Protein AF-A0A4S4H680-F1 (afdb_monomer)

Foldseek 3Di:
DPVLLVVLVVVLCLCVDPVNPDPDQKDKDFFFPDPVRVVSCVVNVKDFPDPDPVRVCVVVVHDPPDDPGTTIIMHGSVVDDD

Mean predicted aligned error: 3.74 Å

Radius of gyration: 14.48 Å; Cα contacts (8 Å, |Δi|>4): 88; chains: 1; bounding box: 29×29×40 Å

Nearest PDB structures (foldseek):
  2rij-assembly1_A  TM=2.524E-01  e=8.497E+00  Campylobacter jejuni
  1yz1-assembly4_D  TM=3.134E-01  e=9.701E+00  Homo sapiens

Structure (mmCIF, N/CA/C/O backbone):
data_AF-A0A4S4H680-F1
#
_entry.id   AF-A0A4S4H680-F1
#
loop_
_atom_site.group_PDB
_atom_site.id
_atom_site.type_symbol
_atom_site.label_atom_id
_atom_site.label_alt_id
_atom_site.label_comp_id
_atom_site.label_asym_id
_atom_site.label_entity_id
_atom_site.label_seq_id
_atom_site.pdbx_PDB_ins_code
_atom_site.Cartn_x
_atom_site.Cartn_y
_atom_site.Cartn_z
_atom_site.occupancy
_atom_site.B_iso_or_equiv
_atom_site.auth_seq_id
_atom_site.auth_comp_id
_atom_site.auth_asym_id
_atom_site.auth_atom_id
_atom_site.pdbx_PDB_model_num
ATOM 1 N N . MET A 1 1 ? -5.847 -18.187 -12.770 1.00 60.50 1 MET A N 1
ATOM 2 C CA . MET A 1 1 ? -5.114 -17.076 -13.424 1.00 60.50 1 MET A CA 1
ATOM 3 C C . MET A 1 1 ? -4.922 -15.957 -12.404 1.00 60.50 1 MET A C 1
ATOM 5 O O . MET A 1 1 ? -5.891 -15.593 -11.757 1.00 60.50 1 MET A O 1
ATOM 9 N N . ASN A 1 2 ? -3.702 -15.446 -12.213 1.00 88.81 2 ASN A N 1
ATOM 10 C CA . ASN A 1 2 ? 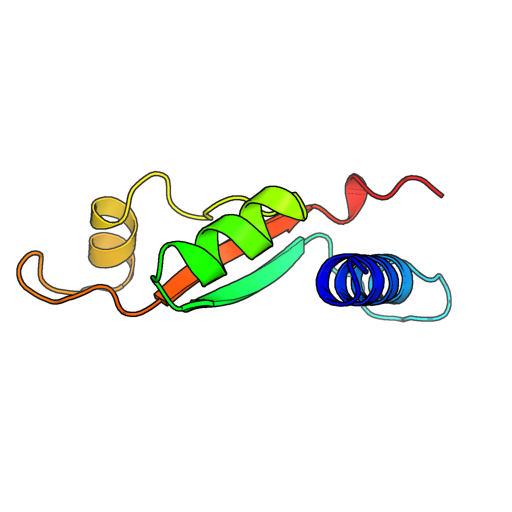-3.373 -14.424 -11.201 1.00 88.81 2 ASN A CA 1
ATOM 11 C C . ASN A 1 2 ? -3.496 -12.992 -11.765 1.00 88.81 2 ASN A C 1
ATOM 13 O O . ASN A 1 2 ? -2.555 -12.209 -11.671 1.00 88.81 2 ASN A O 1
ATOM 17 N N . ILE A 1 3 ? -4.642 -12.658 -12.371 1.00 95.50 3 ILE A N 1
ATOM 18 C CA . ILE A 1 3 ? -4.837 -11.390 -13.108 1.00 95.50 3 ILE A CA 1
ATOM 19 C C . ILE A 1 3 ? -4.559 -10.167 -12.223 1.00 95.50 3 ILE A C 1
ATOM 21 O O . ILE A 1 3 ? -3.906 -9.232 -12.668 1.00 95.50 3 ILE A O 1
ATOM 25 N N . GLY A 1 4 ? -4.984 -10.189 -10.954 1.00 95.50 4 GLY A N 1
ATOM 26 C CA . GLY A 1 4 ? -4.719 -9.083 -10.027 1.00 95.50 4 GLY A CA 1
ATOM 27 C C . GLY A 1 4 ? -3.223 -8.831 -9.804 1.00 95.50 4 GLY A C 1
ATOM 28 O O . GLY A 1 4 ? -2.774 -7.696 -9.880 1.00 95.50 4 GLY A O 1
ATOM 29 N N . THR A 1 5 ? -2.429 -9.888 -9.606 1.00 96.75 5 THR A N 1
ATOM 30 C CA . THR A 1 5 ? -0.969 -9.751 -9.464 1.00 96.75 5 THR A CA 1
ATOM 31 C C . THR A 1 5 ? -0.327 -9.237 -10.749 1.00 96.75 5 THR A C 1
ATOM 33 O O . THR A 1 5 ? 0.465 -8.307 -10.692 1.00 96.75 5 THR A O 1
ATOM 36 N N . GLN A 1 6 ? -0.737 -9.760 -11.909 1.00 96.56 6 GLN A N 1
ATOM 37 C CA . GLN A 1 6 ? -0.240 -9.278 -13.204 1.00 96.56 6 GLN A CA 1
ATOM 38 C C . GLN A 1 6 ? -0.537 -7.787 -13.411 1.00 96.56 6 GLN A C 1
ATOM 40 O O . GLN A 1 6 ? 0.340 -7.040 -13.833 1.00 96.56 6 GLN A O 1
ATOM 45 N N . LEU A 1 7 ? -1.750 -7.340 -13.069 1.00 96.19 7 LEU A N 1
ATOM 46 C CA . LEU A 1 7 ? -2.119 -5.926 -13.114 1.00 96.19 7 LEU A CA 1
ATOM 47 C C . LEU A 1 7 ? -1.239 -5.087 -12.178 1.00 96.19 7 LEU A C 1
ATOM 49 O O . LEU A 1 7 ? -0.751 -4.033 -12.575 1.00 96.19 7 LEU A O 1
ATOM 53 N N . MET A 1 8 ? -1.022 -5.551 -10.947 1.00 96.62 8 MET A N 1
ATOM 54 C CA . MET A 1 8 ? -0.196 -4.840 -9.973 1.00 96.62 8 MET A CA 1
ATOM 55 C C . MET A 1 8 ? 1.263 -4.713 -10.427 1.00 96.62 8 MET A C 1
ATOM 57 O O . MET A 1 8 ? 1.881 -3.673 -10.210 1.00 96.62 8 MET A O 1
ATOM 61 N N . ASP A 1 9 ? 1.808 -5.734 -11.085 1.00 95.06 9 ASP A N 1
ATOM 62 C CA . ASP A 1 9 ? 3.158 -5.682 -11.646 1.00 95.06 9 ASP A CA 1
ATOM 63 C C . ASP A 1 9 ? 3.246 -4.677 -12.797 1.00 95.06 9 ASP A C 1
ATOM 65 O O . ASP A 1 9 ? 4.147 -3.840 -12.797 1.00 95.06 9 ASP A O 1
ATOM 69 N N . VAL A 1 10 ? 2.265 -4.658 -13.706 1.00 94.19 10 VAL A N 1
A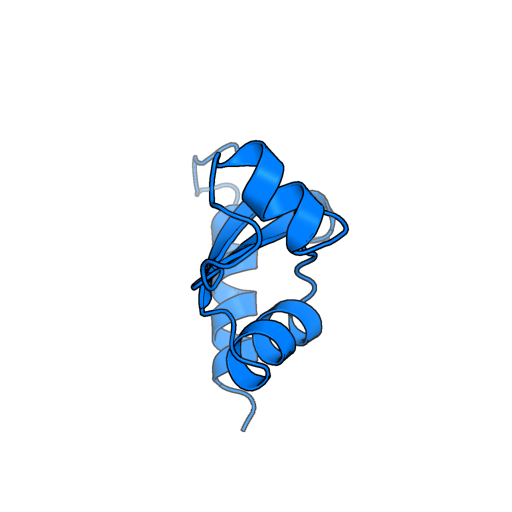TOM 70 C CA . VAL A 1 10 ? 2.183 -3.632 -14.761 1.00 94.19 10 VAL A CA 1
ATOM 71 C C . VAL A 1 10 ? 2.164 -2.221 -14.167 1.00 94.19 10 VAL A C 1
ATOM 73 O O . VAL A 1 10 ? 2.887 -1.355 -14.651 1.00 94.19 10 VAL A O 1
ATOM 76 N N . LEU A 1 11 ? 1.396 -1.985 -13.097 1.00 93.50 11 LEU A N 1
ATOM 77 C CA . LEU A 1 11 ?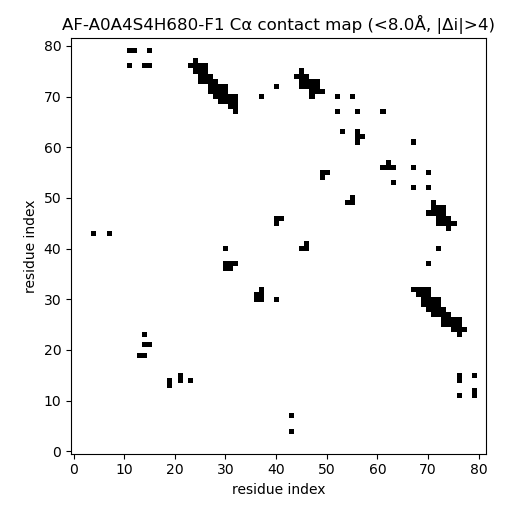 1.364 -0.681 -12.428 1.00 93.50 11 LEU A CA 1
ATOM 78 C C . LEU A 1 11 ? 2.732 -0.305 -11.840 1.00 93.50 11 LEU A C 1
ATOM 80 O O . LEU A 1 11 ? 3.200 0.806 -12.072 1.00 93.50 11 LEU A O 1
ATOM 84 N N . LYS A 1 12 ? 3.399 -1.225 -11.131 1.00 92.94 12 LYS A N 1
ATOM 85 C CA . LYS A 1 12 ? 4.744 -0.996 -10.568 1.00 92.94 12 LYS A CA 1
ATOM 86 C C . LYS A 1 12 ? 5.759 -0.624 -11.643 1.00 92.94 12 LYS A C 1
ATOM 88 O O . LYS A 1 12 ? 6.471 0.360 -11.473 1.00 92.94 12 LYS A O 1
ATOM 93 N N . TYR A 1 13 ? 5.808 -1.393 -12.734 1.00 91.75 13 TYR A N 1
ATOM 94 C CA . TYR A 1 13 ? 6.707 -1.120 -13.856 1.00 91.75 13 TYR A CA 1
ATOM 95 C C . TYR A 1 13 ? 6.382 0.212 -14.519 1.00 91.75 13 TYR A C 1
ATOM 97 O O . TYR A 1 13 ? 7.287 0.979 -14.827 1.00 91.75 13 TYR A O 1
ATOM 105 N N . TRP A 1 14 ? 5.096 0.529 -14.669 1.00 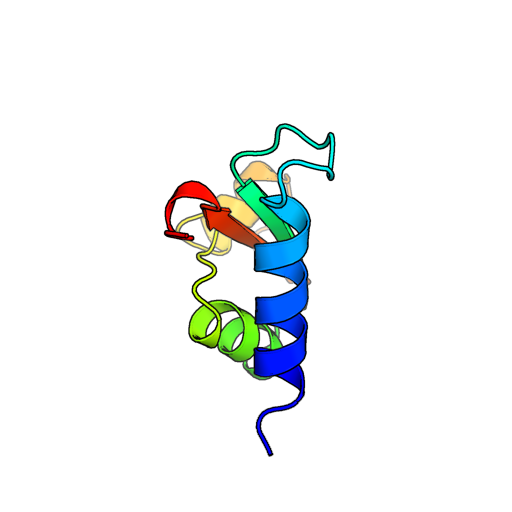89.88 14 TRP A N 1
ATOM 106 C CA . TRP A 1 14 ? 4.687 1.804 -15.237 1.00 89.88 14 TRP A CA 1
ATOM 107 C C . TRP A 1 14 ? 5.150 2.996 -14.391 1.00 89.88 14 TRP A C 1
ATOM 109 O O . TRP A 1 14 ? 5.567 3.999 -14.961 1.00 89.88 14 TRP A O 1
ATOM 119 N N . PHE A 1 15 ? 5.132 2.907 -13.057 1.00 88.81 15 PHE A N 1
ATOM 120 C CA . PHE A 1 15 ? 5.618 3.988 -12.185 1.00 88.81 15 PHE A CA 1
ATOM 121 C C . PHE A 1 15 ? 7.132 4.223 -12.248 1.00 88.81 15 PHE A C 1
ATOM 123 O O . PHE A 1 15 ? 7.561 5.332 -11.946 1.00 88.81 15 PHE A O 1
ATOM 130 N N . VAL A 1 16 ? 7.930 3.218 -12.619 1.00 88.31 16 VAL A N 1
ATOM 131 C CA . VAL A 1 16 ? 9.397 3.347 -12.727 1.00 88.31 16 VAL A CA 1
ATOM 132 C C . VAL A 1 16 ? 9.891 3.518 -14.164 1.00 88.31 16 VAL A C 1
ATOM 134 O O . VAL A 1 16 ? 11.095 3.639 -14.374 1.00 88.31 16 VAL A O 1
ATOM 137 N N . ASP A 1 17 ? 8.987 3.512 -15.146 1.00 88.31 17 ASP A N 1
ATOM 138 C CA . ASP A 1 17 ? 9.331 3.727 -16.551 1.00 88.31 17 ASP A CA 1
ATOM 139 C C . ASP A 1 17 ? 9.959 5.112 -16.746 1.00 88.31 17 ASP A C 1
ATOM 141 O O . ASP A 1 17 ? 9.440 6.115 -16.257 1.00 88.31 17 ASP A O 1
ATOM 145 N N . GLU A 1 18 ? 11.055 5.183 -17.501 1.00 81.31 18 GLU A N 1
ATOM 146 C CA . GLU A 1 18 ? 11.805 6.427 -17.722 1.00 81.31 18 GLU A CA 1
ATOM 147 C C . GLU A 1 18 ? 10.972 7.523 -18.412 1.00 81.31 18 GLU A C 1
ATOM 149 O O . GLU A 1 18 ? 11.245 8.715 -18.250 1.00 81.31 18 GLU A O 1
ATOM 154 N N . ASN A 1 19 ? 9.928 7.144 -19.159 1.00 81.88 19 ASN A N 1
ATOM 155 C CA . ASN A 1 19 ? 9.005 8.085 -19.791 1.00 81.88 19 ASN A CA 1
ATOM 156 C C . ASN A 1 19 ? 7.887 8.533 -18.841 1.00 81.88 19 ASN A C 1
ATOM 158 O O . ASN A 1 19 ? 7.205 9.528 -19.119 1.00 81.88 19 ASN A O 1
ATOM 162 N N . ASN A 1 20 ? 7.688 7.838 -17.717 1.00 73.69 20 ASN A N 1
ATOM 163 C CA . ASN A 1 20 ? 6.769 8.262 -16.676 1.00 73.69 20 ASN A CA 1
ATOM 164 C C . ASN A 1 20 ? 7.471 9.262 -15.746 1.00 73.69 20 ASN A C 1
ATOM 166 O O . ASN A 1 20 ? 8.272 8.915 -14.887 1.00 73.69 20 ASN A O 1
ATOM 170 N N . LYS A 1 21 ? 7.149 10.550 -15.903 1.00 64.50 21 LYS A N 1
ATOM 171 C CA . LYS A 1 21 ? 7.794 11.660 -15.170 1.00 64.50 21 LYS A CA 1
ATOM 172 C C . LYS A 1 21 ? 7.449 11.724 -13.672 1.00 64.50 21 LYS A C 1
ATOM 174 O O . LYS A 1 21 ? 7.768 12.717 -13.015 1.00 64.50 21 LYS A O 1
ATOM 179 N N . ALA A 1 22 ? 6.770 10.720 -13.126 1.00 64.69 22 ALA A N 1
ATOM 180 C CA . ALA A 1 22 ? 6.445 10.656 -11.712 1.00 64.69 22 ALA A CA 1
ATOM 181 C C . ALA A 1 22 ? 7.680 10.219 -10.908 1.00 64.69 22 ALA A C 1
ATOM 183 O O . ALA A 1 22 ? 7.978 9.040 -10.776 1.00 64.69 22 ALA A O 1
ATOM 184 N N . ALA A 1 23 ? 8.400 11.181 -10.331 1.00 65.81 23 ALA A N 1
ATOM 185 C CA . ALA A 1 23 ? 9.483 10.897 -9.395 1.00 65.81 23 ALA A CA 1
ATOM 186 C C . ALA A 1 23 ? 8.915 10.479 -8.024 1.00 65.81 23 ALA A C 1
ATOM 188 O O . ALA A 1 23 ? 8.883 11.276 -7.084 1.00 65.81 23 ALA A O 1
ATOM 189 N N . CYS A 1 24 ? 8.439 9.239 -7.896 1.00 84.31 24 CYS A N 1
ATOM 190 C CA . CYS A 1 24 ? 7.997 8.677 -6.621 1.00 84.31 24 CYS A CA 1
ATOM 191 C C . CYS A 1 24 ? 8.822 7.441 -6.240 1.00 84.31 24 CYS A C 1
ATOM 193 O O . CYS A 1 24 ? 9.112 6.571 -7.052 1.00 84.31 24 CYS A O 1
ATOM 195 N N . ARG A 1 25 ? 9.220 7.364 -4.964 1.00 90.88 25 ARG A N 1
ATOM 196 C CA . ARG A 1 25 ? 9.896 6.180 -4.410 1.00 90.88 25 ARG A CA 1
ATOM 197 C C . ARG A 1 25 ? 8.907 5.135 -3.903 1.00 90.88 25 ARG A C 1
ATOM 199 O O . ARG A 1 25 ? 9.216 3.951 -3.897 1.00 90.88 25 ARG A O 1
ATOM 206 N N . TYR A 1 26 ? 7.738 5.567 -3.450 1.00 94.81 26 TYR A N 1
ATOM 207 C CA . TYR A 1 26 ? 6.759 4.687 -2.835 1.00 94.81 26 TYR A CA 1
ATOM 208 C C . TYR A 1 26 ? 5.429 4.791 -3.568 1.00 94.81 26 TYR A C 1
ATOM 210 O O . TYR A 1 26 ? 4.964 5.895 -3.845 1.00 94.81 26 TYR A O 1
ATOM 218 N N . MET A 1 27 ? 4.796 3.649 -3.819 1.00 94.94 27 MET A N 1
ATOM 219 C CA . MET A 1 27 ? 3.354 3.612 -4.050 1.00 94.94 27 MET A CA 1
ATOM 220 C C . MET A 1 27 ? 2.668 3.459 -2.706 1.00 94.94 27 MET A C 1
ATOM 222 O O . MET A 1 27 ? 3.043 2.571 -1.941 1.00 94.94 27 MET A O 1
ATOM 226 N N . LEU A 1 28 ? 1.664 4.285 -2.435 1.00 96.88 28 LEU A N 1
ATOM 227 C CA . LEU A 1 28 ? 0.801 4.140 -1.271 1.00 96.88 28 LEU A CA 1
ATOM 228 C C . LEU A 1 28 ? -0.592 3.721 -1.728 1.00 96.88 28 LEU A C 1
ATOM 230 O O . LEU A 1 28 ? -1.069 4.161 -2.773 1.00 96.88 28 LEU A O 1
ATOM 234 N N . VAL A 1 29 ? -1.237 2.880 -0.930 1.00 97.75 29 VAL A N 1
ATOM 235 C CA . VAL A 1 29 ? -2.630 2.482 -1.113 1.00 97.75 29 VAL A CA 1
ATOM 236 C C . VAL A 1 29 ? -3.378 2.649 0.196 1.00 97.75 29 VAL A C 1
ATOM 238 O O . VAL A 1 29 ? -2.838 2.376 1.268 1.00 97.75 29 VAL A O 1
ATOM 241 N N . ASP A 1 30 ? -4.630 3.066 0.077 1.00 97.81 30 ASP A N 1
ATOM 242 C CA . ASP A 1 30 ? -5.613 2.988 1.145 1.00 97.81 30 ASP A CA 1
ATOM 243 C C . ASP A 1 30 ? -6.411 1.691 0.948 1.00 97.81 30 ASP A C 1
ATOM 245 O O . ASP A 1 30 ? -7.301 1.595 0.099 1.00 97.81 30 ASP A O 1
ATOM 249 N N . ALA A 1 31 ? -5.982 0.625 1.620 1.00 98.19 31 ALA A N 1
ATOM 250 C CA . ALA A 1 31 ? -6.502 -0.720 1.416 1.00 98.19 31 ALA A CA 1
ATOM 251 C C . ALA A 1 31 ? -7.656 -0.995 2.379 1.00 98.19 31 ALA A C 1
ATOM 253 O O . ALA A 1 31 ? -7.475 -0.854 3.581 1.00 98.19 31 ALA A O 1
ATOM 254 N N . TYR A 1 32 ? -8.816 -1.459 1.901 1.00 98.38 32 TYR A N 1
ATOM 255 C CA . TYR A 1 32 ? -9.883 -1.908 2.804 1.00 98.38 32 TYR A CA 1
ATOM 256 C C . TYR A 1 32 ? -9.346 -2.893 3.843 1.00 98.38 32 TYR A C 1
ATOM 258 O O . TYR A 1 32 ? -8.642 -3.844 3.491 1.00 98.38 32 TYR A O 1
ATOM 266 N N . ASN A 1 33 ? -9.708 -2.680 5.108 1.00 97.88 33 ASN A N 1
ATOM 267 C CA . ASN A 1 33 ? -9.245 -3.504 6.215 1.00 97.88 33 ASN A CA 1
ATOM 268 C C . ASN A 1 33 ? -10.046 -4.811 6.294 1.00 97.88 33 ASN A C 1
ATOM 270 O O . ASN A 1 33 ? -10.825 -5.054 7.212 1.00 97.88 33 ASN A O 1
ATOM 274 N N . THR A 1 34 ? -9.906 -5.624 5.251 1.00 98.19 34 THR A N 1
ATOM 275 C CA . THR A 1 34 ? -10.422 -6.988 5.184 1.00 98.19 34 THR A CA 1
ATOM 276 C C . THR A 1 34 ? -9.262 -7.928 4.906 1.00 98.19 34 THR A C 1
ATOM 278 O O . THR A 1 34 ? -8.351 -7.581 4.147 1.00 98.19 34 THR A O 1
ATOM 281 N N . ASP A 1 35 ? -9.322 -9.142 5.452 1.00 97.62 35 ASP A N 1
ATOM 282 C CA . ASP A 1 35 ? -8.258 -10.138 5.287 1.00 97.62 35 ASP A CA 1
ATOM 283 C C . ASP A 1 35 ? -7.907 -10.371 3.816 1.00 97.62 35 ASP A C 1
ATOM 285 O O . ASP A 1 35 ? -6.736 -10.441 3.449 1.00 97.62 35 ASP A O 1
ATOM 289 N N . SER A 1 36 ? -8.918 -10.430 2.945 1.00 97.38 36 SER A N 1
ATOM 290 C CA . SER A 1 36 ? -8.726 -10.672 1.513 1.00 97.38 36 SER A CA 1
ATOM 291 C C . SER A 1 36 ? -7.953 -9.548 0.810 1.00 97.38 36 SER A C 1
ATOM 293 O O . SER A 1 36 ? -7.039 -9.815 0.026 1.00 97.38 36 SER A O 1
ATOM 295 N N . THR A 1 37 ? -8.280 -8.288 1.111 1.00 98.06 37 THR A N 1
ATOM 296 C CA . THR A 1 37 ? -7.639 -7.114 0.510 1.00 98.06 37 THR A CA 1
ATOM 297 C C . THR A 1 37 ? -6.226 -6.930 1.050 1.00 98.06 37 THR A C 1
ATOM 299 O O . THR A 1 37 ? -5.289 -6.746 0.272 1.00 98.06 37 THR A O 1
ATOM 302 N N . VAL A 1 38 ? -6.045 -7.046 2.367 1.00 98.00 38 VAL A N 1
ATOM 303 C CA . VAL A 1 38 ? -4.727 -6.943 3.004 1.00 98.00 38 VAL A CA 1
ATOM 304 C C . VAL A 1 38 ? -3.812 -8.065 2.507 1.00 98.00 38 VAL A C 1
ATOM 306 O O . VAL A 1 38 ? -2.683 -7.800 2.092 1.00 98.00 38 VAL A O 1
ATOM 309 N N . HIS A 1 39 ? -4.309 -9.306 2.439 1.00 97.56 39 HIS A N 1
ATOM 310 C CA . HIS A 1 39 ? -3.555 -10.435 1.894 1.00 97.56 39 HIS A CA 1
ATOM 311 C C . HIS A 1 39 ? -3.128 -10.199 0.442 1.00 97.56 39 HIS A C 1
ATOM 313 O O . HIS A 1 39 ? -1.988 -10.496 0.084 1.00 97.56 39 HIS A O 1
ATOM 319 N N . TYR A 1 40 ? -4.004 -9.633 -0.395 1.00 97.88 40 TYR A N 1
ATOM 320 C CA . TYR A 1 40 ? -3.660 -9.281 -1.771 1.00 97.88 40 TYR A CA 1
ATOM 321 C C . TYR A 1 40 ? -2.474 -8.310 -1.834 1.00 97.88 40 TYR A C 1
ATOM 323 O O . TYR A 1 40 ? -1.517 -8.566 -2.564 1.00 97.88 40 TYR A O 1
ATOM 331 N N . TYR A 1 41 ? -2.487 -7.224 -1.063 1.00 98.38 41 TYR A N 1
ATOM 332 C CA . TYR A 1 41 ? -1.390 -6.255 -1.079 1.00 98.38 41 TYR A CA 1
ATOM 333 C C . TYR A 1 41 ? -0.088 -6.843 -0.519 1.00 98.38 41 TYR A C 1
ATOM 335 O O . TYR A 1 41 ? 0.962 -6.680 -1.145 1.00 98.38 41 TYR A O 1
ATOM 343 N N . ILE A 1 42 ? -0.153 -7.614 0.573 1.00 98.06 42 ILE A N 1
ATOM 344 C CA . ILE A 1 42 ? 1.010 -8.326 1.137 1.00 98.06 42 ILE A CA 1
ATOM 345 C C . ILE A 1 42 ? 1.608 -9.292 0.109 1.00 98.06 42 ILE A C 1
ATOM 347 O O . ILE A 1 42 ? 2.817 -9.277 -0.123 1.00 98.06 42 ILE A O 1
ATOM 351 N N . LYS A 1 43 ? 0.769 -10.092 -0.562 1.00 97.56 43 LYS A N 1
ATOM 352 C CA . LYS A 1 43 ? 1.193 -11.011 -1.631 1.00 97.56 43 LYS A CA 1
ATOM 353 C C . LYS A 1 43 ? 1.901 -10.275 -2.772 1.00 97.56 43 LYS A C 1
ATOM 355 O O . LYS A 1 43 ? 2.797 -10.835 -3.394 1.00 97.56 43 LYS A O 1
ATOM 360 N N . ASN A 1 44 ? 1.520 -9.027 -3.036 1.00 97.75 44 ASN A N 1
ATOM 361 C CA . ASN A 1 44 ? 2.139 -8.171 -4.045 1.00 97.75 44 ASN A CA 1
ATOM 362 C C . ASN A 1 44 ? 3.297 -7.309 -3.498 1.00 97.75 44 ASN A C 1
ATOM 364 O O . ASN A 1 44 ? 3.739 -6.389 -4.187 1.00 97.75 44 ASN A O 1
ATOM 368 N N . GLY A 1 45 ? 3.812 -7.595 -2.299 1.00 97.44 45 GLY A N 1
ATOM 369 C CA . GLY A 1 45 ? 5.014 -6.970 -1.740 1.00 97.44 45 GLY A CA 1
ATOM 370 C C . GLY A 1 45 ? 4.788 -5.653 -0.996 1.00 97.44 45 GLY A C 1
ATOM 371 O O . GLY A 1 45 ? 5.763 -5.019 -0.591 1.00 97.44 45 GLY A O 1
ATOM 372 N N . PHE A 1 46 ? 3.537 -5.229 -0.806 1.00 98.38 46 PHE A N 1
ATOM 373 C CA . PHE A 1 46 ? 3.231 -4.067 0.024 1.00 98.38 46 PHE A CA 1
ATOM 374 C C . PHE A 1 46 ? 3.393 -4.404 1.505 1.00 98.38 46 PHE A C 1
ATOM 376 O O . PHE A 1 46 ? 3.217 -5.546 1.937 1.00 98.38 46 PHE A O 1
ATOM 383 N N . LYS A 1 47 ? 3.680 -3.377 2.299 1.00 98.19 47 LYS A N 1
ATOM 384 C CA . LYS A 1 47 ? 3.797 -3.457 3.754 1.00 98.19 47 LYS A CA 1
ATOM 385 C C . LYS A 1 47 ? 2.887 -2.415 4.399 1.00 98.19 47 LYS A C 1
ATOM 387 O O . LYS A 1 47 ? 2.742 -1.335 3.830 1.00 98.19 47 LYS A O 1
ATOM 392 N N . PRO A 1 48 ? 2.291 -2.694 5.568 1.00 97.94 48 PRO A N 1
ATOM 393 C CA . PRO A 1 48 ? 1.625 -1.660 6.350 1.00 97.94 48 PRO A CA 1
ATOM 394 C C . PRO A 1 48 ? 2.590 -0.504 6.633 1.00 97.94 48 PRO A C 1
ATOM 396 O O . PRO A 1 48 ? 3.749 -0.744 6.978 1.00 97.94 48 PRO A O 1
ATOM 399 N N . LEU A 1 49 ? 2.122 0.735 6.484 1.00 98.19 49 LEU A N 1
ATOM 400 C CA . LEU A 1 49 ? 2.897 1.920 6.858 1.00 98.19 49 LEU A CA 1
ATOM 401 C C . LEU A 1 49 ? 3.073 1.998 8.380 1.00 98.19 49 LEU A C 1
ATOM 403 O O . LEU A 1 49 ? 4.139 2.360 8.874 1.00 98.19 49 LEU A O 1
ATOM 407 N N . TYR A 1 50 ? 2.037 1.589 9.109 1.00 97.75 50 TYR A N 1
ATOM 408 C CA . TYR A 1 50 ? 2.006 1.522 10.563 1.00 97.75 50 TYR A CA 1
ATOM 409 C C . TYR A 1 50 ? 2.158 0.079 11.043 1.00 97.75 50 TYR A C 1
ATOM 411 O O . TYR A 1 50 ? 1.616 -0.856 10.450 1.00 97.75 50 TYR A O 1
ATOM 419 N N . LYS A 1 51 ? 2.887 -0.113 12.147 1.00 94.56 51 LYS A N 1
ATOM 420 C CA . LYS A 1 51 ? 3.209 -1.448 12.679 1.00 94.56 51 LYS A CA 1
ATOM 421 C C . LYS A 1 51 ? 1.966 -2.202 13.165 1.00 94.56 51 LYS A C 1
ATOM 423 O O . LYS A 1 51 ? 1.913 -3.423 13.039 1.00 94.56 51 LYS A O 1
ATOM 428 N N . SER A 1 52 ? 0.992 -1.492 13.728 1.00 96.38 52 SER A N 1
ATOM 429 C CA . SER A 1 52 ? -0.274 -2.042 14.221 1.00 96.38 52 SER A CA 1
ATOM 430 C C . SER A 1 52 ? -1.443 -1.128 13.861 1.00 96.38 52 SER A C 1
ATOM 432 O O . SER A 1 52 ? -1.258 0.074 13.668 1.00 96.38 52 SER A O 1
ATOM 434 N N . GLU A 1 53 ? -2.654 -1.686 13.824 1.00 96.62 53 GLU A N 1
ATOM 435 C CA . GLU A 1 53 ? -3.887 -0.898 13.657 1.00 96.62 53 GLU A CA 1
ATOM 436 C C . GLU A 1 53 ? -4.055 0.142 14.752 1.00 96.62 53 GLU A C 1
ATOM 438 O O . GLU A 1 53 ? -4.490 1.249 14.478 1.00 96.62 53 GLU A O 1
ATOM 443 N N . GLN A 1 54 ? -3.647 -0.193 15.975 1.00 96.81 54 GLN A N 1
ATOM 444 C CA . GLN A 1 54 ? -3.673 0.732 17.098 1.00 96.81 54 GLN A CA 1
ATOM 445 C C . GLN A 1 54 ? -2.795 1.964 16.833 1.00 96.81 54 GLN A C 1
ATOM 447 O O . GLN A 1 54 ? -3.276 3.086 16.916 1.00 96.81 54 GLN A O 1
ATOM 452 N N . SER A 1 55 ? -1.540 1.766 16.404 1.00 97.44 55 SER A N 1
ATOM 453 C CA . SER A 1 55 ? -0.650 2.892 16.073 1.00 97.44 55 SER A CA 1
ATOM 454 C C . SER A 1 55 ? -1.155 3.728 14.892 1.00 97.44 55 SER A C 1
ATOM 456 O O . SER A 1 55 ? -0.869 4.918 14.798 1.00 97.44 55 SER A O 1
ATOM 458 N N . GLU A 1 56 ? -1.906 3.106 13.983 1.00 98.00 56 GLU A N 1
ATOM 459 C CA . GLU A 1 56 ? -2.530 3.782 12.850 1.00 98.00 56 GLU A CA 1
ATOM 460 C C . GLU A 1 56 ? -3.736 4.616 13.295 1.00 98.00 56 GLU A C 1
ATOM 462 O O . GLU A 1 56 ? -3.829 5.792 12.955 1.00 98.00 56 GLU A O 1
ATOM 467 N N . LYS A 1 57 ? -4.614 4.047 14.128 1.00 97.94 57 LYS A N 1
ATOM 468 C CA . LYS A 1 57 ? -5.731 4.764 14.752 1.00 97.94 57 LYS A CA 1
ATOM 469 C C . LYS A 1 57 ? -5.250 5.979 15.537 1.00 97.94 57 LYS A C 1
ATOM 471 O O . LYS A 1 57 ? -5.769 7.069 15.323 1.00 97.94 57 LYS A O 1
ATOM 476 N N . GLU A 1 58 ? -4.224 5.809 16.370 1.00 97.25 58 GLU A N 1
ATOM 477 C CA . GLU A 1 58 ? -3.594 6.897 17.127 1.00 97.25 58 GLU A CA 1
ATOM 478 C C . GLU A 1 58 ? -3.087 8.009 16.202 1.00 97.25 58 GLU A C 1
ATOM 480 O O . GLU A 1 58 ? -3.352 9.186 16.446 1.00 97.25 58 GLU A O 1
ATOM 485 N N . ALA A 1 59 ? -2.415 7.648 15.103 1.00 96.88 59 ALA A N 1
ATOM 486 C CA . ALA A 1 59 ? -1.904 8.614 14.134 1.00 96.88 59 ALA A CA 1
ATOM 487 C C . ALA A 1 59 ? -3.017 9.397 13.413 1.00 96.88 59 ALA A C 1
ATOM 489 O O . ALA A 1 59 ? -2.809 10.558 13.059 1.00 96.88 59 ALA A O 1
ATOM 490 N N . PHE A 1 60 ? -4.185 8.783 13.207 1.00 96.31 60 PHE A N 1
ATOM 491 C CA . PHE A 1 60 ? -5.342 9.406 12.558 1.00 96.31 60 PHE A CA 1
ATOM 492 C C . PHE A 1 60 ? -6.374 9.994 13.534 1.00 96.31 60 PHE A C 1
ATOM 494 O O . PHE A 1 60 ? -7.373 10.554 13.086 1.00 96.31 60 PHE A O 1
ATOM 501 N N . GLY A 1 61 ? -6.152 9.899 14.849 1.00 96.88 61 GLY A 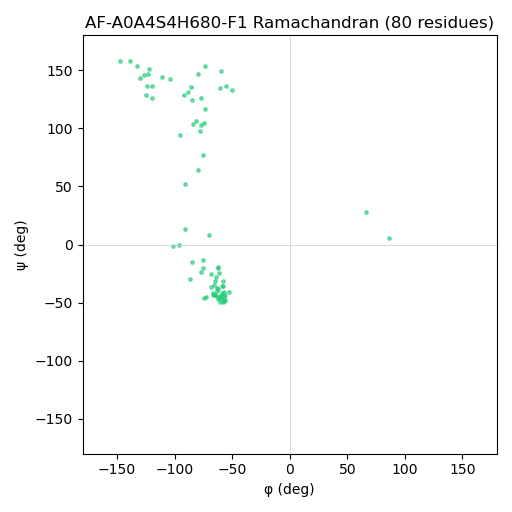N 1
ATOM 502 C CA . GLY A 1 61 ? -7.105 10.365 15.862 1.00 96.88 61 GLY A CA 1
ATOM 503 C C . GLY A 1 61 ? -8.415 9.566 15.897 1.00 96.88 61 GLY A C 1
ATOM 504 O O . GLY A 1 61 ? -9.458 10.117 16.244 1.00 96.88 61 GLY A O 1
ATOM 505 N N . ILE A 1 62 ? -8.375 8.290 15.509 1.00 97.00 62 ILE A N 1
ATOM 506 C CA . ILE A 1 62 ? -9.512 7.362 15.555 1.00 97.00 62 ILE A CA 1
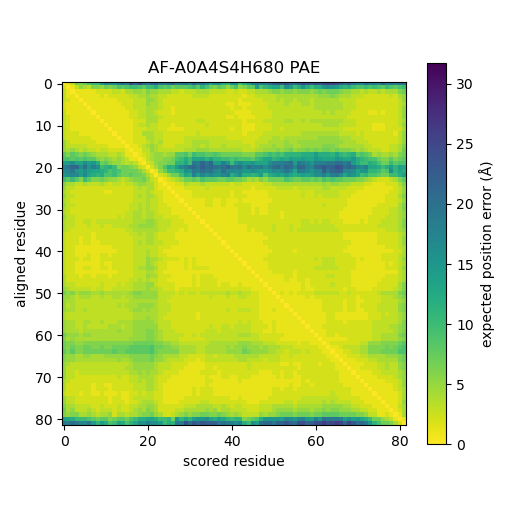ATOM 507 C C . ILE A 1 62 ? -9.575 6.743 16.956 1.00 97.00 62 ILE A C 1
ATOM 509 O O . ILE A 1 62 ? -8.545 6.336 17.494 1.00 97.00 62 ILE A O 1
ATOM 513 N N . SER A 1 63 ? -10.774 6.653 17.541 1.00 96.50 63 SER A N 1
ATOM 514 C CA . SER A 1 63 ? -10.968 6.017 18.850 1.00 96.50 63 SER A CA 1
ATOM 515 C C . SER A 1 63 ? -10.525 4.549 18.835 1.00 96.50 63 SER A C 1
ATOM 517 O O . SER A 1 63 ? -10.662 3.854 17.824 1.00 96.50 63 SER A O 1
ATOM 519 N N . GLU A 1 64 ? -10.050 4.034 19.971 1.00 92.44 64 GLU A N 1
ATOM 520 C CA . GLU A 1 64 ? -9.712 2.611 20.109 1.00 92.44 64 GLU A CA 1
ATOM 521 C C . GLU A 1 64 ? -10.925 1.715 19.826 1.00 92.44 64 GLU A C 1
ATOM 523 O O . GLU A 1 64 ? -10.785 0.680 19.168 1.00 92.44 64 GLU A O 1
ATOM 528 N N . ASP A 1 65 ? -12.115 2.172 20.223 1.00 95.44 65 ASP A N 1
ATOM 529 C CA . ASP A 1 65 ? -13.390 1.473 20.040 1.00 95.44 65 ASP A CA 1
ATOM 530 C C . ASP A 1 65 ? -13.920 1.528 18.597 1.00 95.44 65 ASP A C 1
ATOM 532 O O . ASP A 1 65 ? -14.744 0.701 18.199 1.00 95.44 65 ASP A O 1
ATOM 536 N N . ASP A 1 66 ? -13.449 2.483 17.790 1.00 96.81 66 ASP A N 1
ATOM 537 C CA . ASP A 1 66 ? -13.900 2.636 16.409 1.00 96.81 66 ASP A CA 1
ATOM 538 C C . ASP A 1 66 ? -13.211 1.631 15.484 1.00 96.81 66 ASP A C 1
ATOM 540 O O . ASP A 1 66 ? -12.048 1.270 15.648 1.00 96.81 66 ASP A O 1
ATOM 544 N N . VAL A 1 67 ? -13.908 1.171 14.447 1.00 95.50 67 VAL A N 1
ATOM 545 C CA . VAL A 1 67 ? -13.318 0.243 13.473 1.00 95.50 67 VAL A CA 1
ATOM 546 C C . VAL A 1 67 ? -12.401 1.001 12.514 1.00 95.50 67 VAL A C 1
ATOM 548 O O . VAL A 1 67 ? -12.838 1.925 11.824 1.00 95.50 67 VAL A O 1
ATOM 551 N N . LEU A 1 68 ? -11.149 0.554 12.393 1.00 97.12 68 LEU A N 1
ATOM 552 C CA . LEU A 1 68 ? -10.244 1.024 11.348 1.00 97.12 68 LEU A CA 1
ATO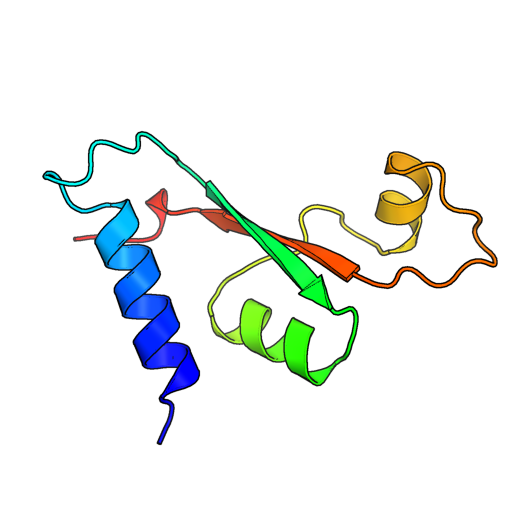M 553 C C . LEU A 1 68 ? -10.665 0.400 10.010 1.00 97.12 68 LEU A C 1
ATOM 555 O O . LEU A 1 68 ? -10.463 -0.791 9.779 1.00 97.12 68 LEU A O 1
ATOM 559 N N . ARG A 1 69 ? -11.308 1.193 9.145 1.00 97.31 69 ARG A N 1
ATOM 560 C CA . ARG A 1 69 ? -11.941 0.702 7.904 1.00 97.31 69 ARG A CA 1
ATOM 561 C C . ARG A 1 69 ? -10.955 0.408 6.779 1.00 97.31 69 ARG A C 1
ATOM 563 O O . ARG A 1 69 ? -11.272 -0.380 5.884 1.00 97.31 69 ARG A O 1
ATOM 570 N N . SER A 1 70 ? -9.787 1.027 6.814 1.00 97.88 70 SER A N 1
ATOM 571 C CA . SER A 1 70 ? -8.751 0.860 5.809 1.00 97.88 70 SER A CA 1
ATOM 572 C C . SER A 1 70 ? -7.357 0.984 6.421 1.00 97.88 70 SER A C 1
ATOM 574 O O . SER A 1 70 ? -7.189 1.498 7.524 1.00 97.88 70 SER A O 1
ATOM 576 N N . ARG A 1 71 ? -6.371 0.416 5.731 1.00 98.06 71 ARG A N 1
ATOM 577 C CA . ARG A 1 71 ? -4.969 0.335 6.124 1.00 98.06 71 ARG A CA 1
ATOM 578 C C . ARG A 1 71 ? -4.136 1.044 5.074 1.00 98.06 71 ARG A C 1
ATOM 580 O O . ARG A 1 71 ? -4.172 0.669 3.899 1.00 98.06 71 ARG A O 1
ATOM 587 N N . VAL A 1 72 ? -3.322 1.998 5.502 1.00 98.38 72 VAL A N 1
ATOM 588 C CA . VAL A 1 72 ? -2.303 2.596 4.649 1.00 98.38 72 VAL A CA 1
ATOM 589 C C . VAL A 1 72 ? -1.178 1.585 4.474 1.00 98.38 72 VAL A C 1
ATOM 591 O O . VAL A 1 72 ? -0.495 1.195 5.426 1.00 98.38 72 VAL A O 1
ATOM 594 N N . MET A 1 73 ? -0.970 1.150 3.236 1.00 98.62 73 MET A N 1
ATOM 595 C CA . MET A 1 73 ? 0.116 0.245 2.873 1.00 98.62 73 MET A CA 1
ATOM 596 C C . MET A 1 73 ? 0.992 0.884 1.806 1.00 98.62 73 MET A C 1
ATOM 598 O O . MET A 1 73 ? 0.521 1.684 1.001 1.00 98.62 73 MET A O 1
ATOM 602 N N . PHE A 1 74 ? 2.269 0.520 1.778 1.00 98.25 74 PHE A N 1
ATOM 603 C CA . PHE A 1 74 ? 3.222 1.059 0.822 1.00 98.25 74 PHE A CA 1
ATOM 604 C C . PHE A 1 74 ? 4.060 -0.028 0.153 1.00 98.25 74 PHE A C 1
ATOM 606 O O . PHE A 1 74 ? 4.307 -1.091 0.725 1.00 98.25 74 PHE A O 1
ATOM 613 N N . PHE A 1 75 ? 4.534 0.267 -1.051 1.00 97.75 75 PHE A N 1
ATOM 614 C CA . PHE A 1 75 ? 5.513 -0.525 -1.789 1.00 97.75 75 PHE A CA 1
ATOM 615 C C . PHE A 1 75 ? 6.701 0.370 -2.163 1.00 97.75 75 PHE A C 1
ATOM 617 O 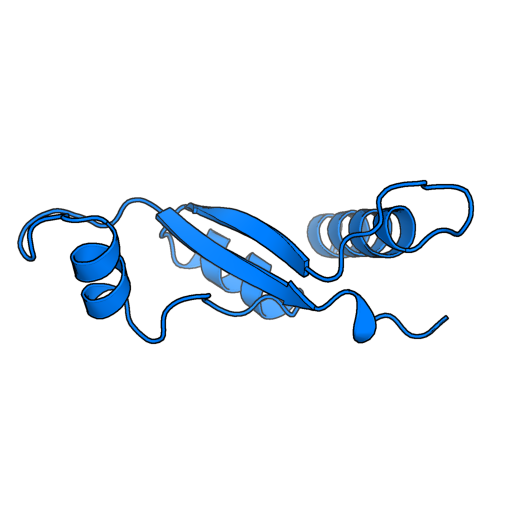O . PHE A 1 75 ? 6.487 1.447 -2.716 1.00 97.75 75 PHE A O 1
ATOM 624 N N . ASP A 1 76 ? 7.938 -0.051 -1.869 1.00 96.06 76 ASP A N 1
ATOM 625 C CA . ASP A 1 76 ? 9.160 0.667 -2.281 1.00 96.06 76 ASP A CA 1
ATOM 626 C C . ASP A 1 76 ? 9.490 0.319 -3.737 1.00 96.06 76 ASP A C 1
ATOM 628 O O . ASP A 1 76 ? 9.955 -0.781 -4.034 1.00 96.06 76 ASP A O 1
ATOM 632 N N . LEU A 1 77 ? 9.247 1.265 -4.645 1.00 93.25 77 LEU A N 1
ATOM 633 C CA . LEU A 1 77 ? 9.504 1.130 -6.079 1.00 93.25 77 LEU A CA 1
ATOM 634 C C . LEU A 1 77 ? 10.989 0.919 -6.387 1.00 93.25 77 LEU A C 1
ATOM 636 O O . LEU A 1 77 ? 11.306 0.341 -7.420 1.00 93.25 77 LEU A O 1
ATOM 640 N N . LYS A 1 78 ? 11.906 1.268 -5.470 1.00 91.19 78 LYS A N 1
ATOM 641 C CA . LYS A 1 78 ? 13.336 0.942 -5.609 1.00 91.19 78 LYS A CA 1
ATOM 642 C C . LYS A 1 78 ? 13.601 -0.571 -5.646 1.00 91.19 78 LYS A C 1
ATOM 644 O O . LYS A 1 78 ? 14.662 -0.994 -6.092 1.00 91.19 78 LYS A O 1
ATOM 649 N N . LEU A 1 79 ? 12.669 -1.390 -5.154 1.00 91.44 79 LEU A N 1
ATOM 650 C CA . LEU A 1 79 ? 12.774 -2.850 -5.218 1.00 91.44 79 LEU A CA 1
ATOM 651 C C . LEU A 1 79 ? 12.489 -3.402 -6.620 1.00 91.44 79 LEU A C 1
ATOM 653 O O . LEU A 1 79 ? 12.774 -4.571 -6.868 1.00 91.44 79 LEU A O 1
ATOM 657 N N . ILE A 1 80 ? 11.937 -2.587 -7.525 1.00 88.12 80 ILE A N 1
ATOM 658 C CA . ILE A 1 80 ? 11.832 -2.941 -8.936 1.00 88.12 80 ILE A CA 1
ATOM 659 C C . ILE A 1 80 ? 13.209 -2.741 -9.558 1.00 88.12 80 ILE A C 1
ATOM 661 O O . ILE A 1 80 ? 13.645 -1.621 -9.810 1.00 88.12 80 ILE A O 1
ATOM 665 N N . THR A 1 81 ? 13.914 -3.846 -9.765 1.00 67.50 81 THR A N 1
ATOM 666 C CA . THR A 1 81 ? 15.117 -3.868 -10.593 1.00 67.50 81 THR A CA 1
ATOM 667 C C . THR A 1 81 ? 14.691 -4.053 -12.044 1.00 67.50 81 THR A C 1
ATOM 669 O O . THR A 1 81 ? 13.963 -5.006 -12.339 1.00 67.50 81 THR A O 1
ATOM 672 N N . ALA A 1 82 ? 15.115 -3.134 -12.911 1.00 56.72 82 ALA A N 1
ATOM 673 C CA . ALA A 1 82 ? 15.074 -3.32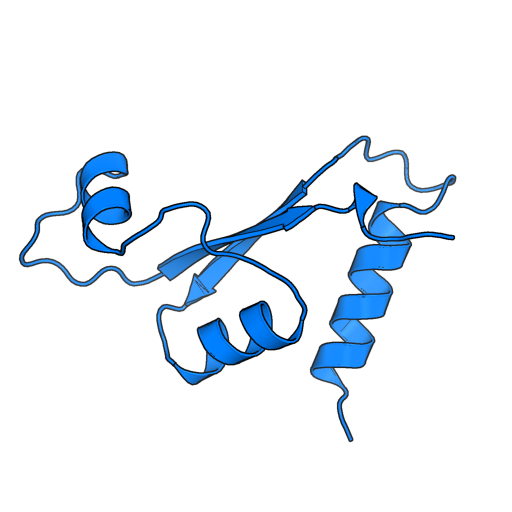2 -14.360 1.00 56.72 82 ALA A CA 1
ATOM 674 C C . ALA A 1 82 ? 16.003 -4.468 -14.789 1.00 56.72 82 ALA A C 1
ATOM 676 O O . ALA A 1 82 ? 17.052 -4.649 -14.122 1.00 56.72 82 ALA A O 1
#

Sequence (82 aa):
MNIGTQLMDVLKYWFVDENNKAACRYMLVDAYNTDSTVHYYIKNGFKPLYKSEQSEKEAFGISEDDVLRSRVMFFDLKLITA

Secondary structure (DSSP, 8-state):
--HHHHHHHHHHHHHH-TT-----SEEEEEEESSHHHHHHHHHTT-EESSSSHHHHHHHHT--TTS---EEEEEEEGGG---

Solvent-accessible surface area (backbone atoms only — not comparable to full-atom values): 4996 Å² total; per-residue (Å²): 132,68,60,68,59,56,52,51,50,54,53,56,53,51,51,70,32,89,87,41,85,58,92,62,60,59,51,75,45,82,37,53,62,41,73,70,52,49,48,52,42,44,77,69,66,33,41,64,74,46,96,41,71,64,63,41,28,60,74,70,71,45,57,89,88,51,82,71,66,54,41,55,27,33,30,62,52,79,73,63,76,131

pLDDT: mean 92.73, std 9.41, range [56.72, 98.62]